Protein AF-A0A2S9FWB2-F1 (afdb_monomer_lite)

Foldseek 3Di:
DDDPDDPDDDDDDPVVVVVVVWVVLLVCCVDPNVVVVVQKDWDWDAQPPPRDIDITIFGWDQDPNDIDTDDDDPSVVRD

pLDDT: mean 80.08, std 9.85, range [42.84, 93.12]

Sequence (79 aa):
MTEHSAAVDVAHPPEAMLRAVNPALRLALKTPLGALLGDFMVVDFTGRKSGKQYSTPVSAHQLDGDLYVVLEAQWKYNF

Secondary structure (DSSP, 8-state):
------SS---PPPHHHHHHHHHHHHHHTTSGGGGGGTTEEEEEEE-TTT--EEEEEEEEEEETTEEEEE---GGGGG-

Structure (mmCIF, N/CA/C/O backbone):
data_AF-A0A2S9FWB2-F1
#
_entry.id   AF-A0A2S9FWB2-F1
#
loop_
_atom_site.group_PDB
_atom_site.id
_atom_site.type_symbol
_atom_site.label_atom_id
_atom_site.label_alt_id
_atom_site.label_comp_id
_atom_site.label_asym_id
_atom_site.label_entity_id
_atom_site.label_seq_id
_atom_site.pdbx_PDB_ins_code
_atom_site.Cartn_x
_atom_site.Cartn_y
_atom_site.Cartn_z
_atom_site.occupancy
_atom_site.B_iso_or_equiv
_atom_site.auth_seq_id
_atom_site.auth_comp_id
_atom_site.auth_asym_id
_atom_site.auth_atom_id
_atom_site.pdbx_PDB_model_num
ATOM 1 N N . MET A 1 1 ? 37.952 -13.316 9.826 1.00 42.84 1 MET A N 1
ATOM 2 C CA . MET A 1 1 ? 36.544 -13.325 9.386 1.00 42.84 1 MET A CA 1
ATOM 3 C C . MET A 1 1 ? 36.340 -12.023 8.630 1.00 42.84 1 MET A C 1
ATOM 5 O O . MET A 1 1 ? 36.356 -10.978 9.258 1.00 42.84 1 MET A O 1
ATOM 9 N N . THR A 1 2 ? 36.389 -12.049 7.298 1.00 46.28 2 THR A N 1
ATOM 10 C CA . THR A 1 2 ? 36.327 -10.836 6.466 1.00 46.28 2 THR A CA 1
ATOM 11 C C . THR A 1 2 ? 34.874 -10.414 6.313 1.00 46.28 2 THR A C 1
ATOM 13 O O . THR A 1 2 ? 34.090 -11.141 5.706 1.00 46.28 2 THR A O 1
ATOM 16 N N . GLU A 1 3 ? 34.515 -9.267 6.883 1.00 57.50 3 GLU A N 1
ATOM 17 C CA . GLU A 1 3 ? 33.188 -8.679 6.720 1.00 57.50 3 GLU A CA 1
ATOM 18 C C . GLU A 1 3 ? 33.064 -8.132 5.294 1.00 57.50 3 GLU A C 1
ATOM 20 O O . GLU A 1 3 ? 33.737 -7.176 4.908 1.00 57.50 3 GLU A O 1
ATOM 25 N N . HIS A 1 4 ? 32.252 -8.790 4.469 1.00 56.97 4 HIS A N 1
ATOM 26 C CA . HIS A 1 4 ? 31.859 -8.253 3.174 1.00 56.97 4 HIS A CA 1
ATOM 27 C C . HIS A 1 4 ? 30.795 -7.181 3.404 1.00 56.97 4 HIS A C 1
ATOM 29 O O . HIS A 1 4 ? 29.623 -7.495 3.595 1.00 56.97 4 HIS A O 1
ATOM 35 N N . SER A 1 5 ? 31.215 -5.915 3.390 1.00 61.72 5 SER A N 1
ATOM 36 C CA . SER A 1 5 ? 30.292 -4.790 3.247 1.00 61.72 5 SER A CA 1
ATOM 37 C C . SER A 1 5 ? 29.593 -4.929 1.893 1.00 61.72 5 SER A C 1
ATOM 39 O O . SER A 1 5 ? 30.263 -5.007 0.859 1.00 61.72 5 SER A O 1
ATOM 41 N N . ALA A 1 6 ? 28.267 -5.060 1.888 1.00 69.44 6 ALA A N 1
ATOM 42 C CA . ALA A 1 6 ? 27.506 -5.195 0.653 1.00 69.44 6 ALA A CA 1
ATOM 43 C C . ALA A 1 6 ? 27.733 -3.959 -0.237 1.00 69.44 6 ALA A C 1
ATOM 45 O O . ALA A 1 6 ? 27.708 -2.829 0.239 1.00 69.44 6 ALA A O 1
ATOM 46 N N . ALA A 1 7 ? 27.939 -4.164 -1.543 1.00 80.62 7 ALA A N 1
ATOM 47 C CA . ALA A 1 7 ? 28.152 -3.074 -2.506 1.00 80.62 7 ALA A CA 1
ATOM 48 C C . ALA A 1 7 ? 26.906 -2.186 -2.721 1.00 80.62 7 ALA A C 1
ATOM 50 O O . ALA A 1 7 ? 26.983 -1.164 -3.399 1.00 80.62 7 ALA A O 1
ATOM 51 N N . VAL A 1 8 ? 25.762 -2.590 -2.165 1.00 72.94 8 VAL A N 1
ATOM 52 C CA . VAL A 1 8 ? 24.485 -1.883 -2.223 1.00 72.94 8 VAL A CA 1
ATOM 53 C C . VAL A 1 8 ? 23.944 -1.796 -0.803 1.00 72.94 8 VAL A C 1
ATOM 55 O O . VAL A 1 8 ? 23.802 -2.823 -0.139 1.00 72.94 8 VAL A O 1
ATOM 58 N N . ASP A 1 9 ? 23.652 -0.575 -0.362 1.00 73.94 9 ASP A N 1
ATOM 59 C CA . ASP A 1 9 ? 23.072 -0.301 0.949 1.00 73.94 9 ASP A CA 1
ATOM 60 C C . ASP A 1 9 ? 21.557 -0.094 0.820 1.00 73.94 9 ASP A C 1
ATOM 62 O O . ASP A 1 9 ? 21.077 0.536 -0.131 1.00 73.94 9 ASP A O 1
ATOM 66 N N . VAL A 1 10 ? 20.790 -0.650 1.756 1.00 67.62 10 VAL A N 1
ATOM 67 C CA . VAL A 1 10 ? 19.326 -0.578 1.717 1.00 67.62 10 VAL A CA 1
ATOM 68 C C . VAL A 1 10 ? 18.891 0.763 2.297 1.00 67.62 10 VAL A C 1
ATOM 70 O O . VAL A 1 10 ? 18.815 0.957 3.508 1.00 67.62 10 VAL A O 1
ATOM 73 N N . ALA A 1 11 ? 18.579 1.710 1.417 1.00 70.12 11 ALA A N 1
ATOM 74 C CA . ALA A 1 11 ? 18.034 2.999 1.817 1.00 70.12 11 ALA A CA 1
ATOM 75 C C . ALA A 1 11 ? 16.515 2.894 2.031 1.00 70.12 11 ALA A C 1
ATOM 77 O O . ALA A 1 11 ? 15.727 3.042 1.094 1.00 70.12 11 ALA A O 1
ATOM 78 N N . HIS A 1 12 ? 16.085 2.661 3.272 1.00 67.31 12 HIS A N 1
ATOM 79 C CA . HIS A 1 12 ? 14.669 2.783 3.614 1.00 67.31 12 HIS A CA 1
ATOM 80 C C . HIS A 1 12 ? 14.261 4.265 3.680 1.00 67.31 12 HIS A C 1
ATOM 82 O O . HIS A 1 12 ? 14.969 5.073 4.291 1.00 67.31 12 HIS A O 1
ATOM 88 N N . PRO A 1 13 ? 13.106 4.649 3.104 1.00 68.44 13 PRO A N 1
ATOM 89 C CA . PRO A 1 13 ? 12.550 5.978 3.311 1.00 68.44 13 PRO A CA 1
ATOM 90 C C . PRO A 1 13 ? 12.377 6.255 4.814 1.00 68.44 13 PRO A C 1
ATOM 92 O O . PRO A 1 13 ? 11.980 5.346 5.550 1.00 68.44 13 PRO A O 1
ATOM 95 N N . PRO A 1 14 ? 12.614 7.491 5.291 1.00 79.69 14 PRO A N 1
ATOM 96 C CA . PRO A 1 14 ? 12.447 7.822 6.701 1.00 79.69 14 PRO A CA 1
ATOM 97 C C . PRO A 1 14 ? 11.051 7.440 7.207 1.00 79.69 14 PRO A C 1
ATOM 99 O O . PRO A 1 14 ? 10.047 7.773 6.573 1.00 79.69 14 PRO A O 1
ATOM 102 N N . GLU A 1 15 ? 10.961 6.799 8.378 1.00 75.50 15 GLU A N 1
ATOM 103 C CA . GLU A 1 15 ? 9.679 6.324 8.925 1.00 75.50 15 GLU A CA 1
ATOM 104 C C . GLU A 1 15 ? 8.616 7.426 9.011 1.00 75.50 15 GLU A C 1
ATOM 106 O O . GLU A 1 15 ? 7.433 7.181 8.778 1.00 75.50 15 GLU A O 1
ATOM 111 N N . ALA A 1 16 ? 9.033 8.654 9.333 1.00 76.31 16 ALA A N 1
ATOM 112 C CA . ALA A 1 16 ? 8.143 9.807 9.411 1.00 76.31 16 ALA A CA 1
ATOM 113 C C . ALA A 1 16 ? 7.468 10.109 8.063 1.00 76.31 16 ALA A C 1
ATOM 115 O O . ALA A 1 16 ? 6.278 10.425 8.032 1.00 76.31 16 ALA A O 1
ATOM 116 N N . MET A 1 17 ? 8.195 9.946 6.953 1.00 77.56 17 MET A N 1
ATOM 117 C CA . MET A 1 17 ? 7.638 10.112 5.613 1.00 77.56 17 MET A CA 1
ATOM 118 C C . MET A 1 17 ? 6.618 9.013 5.313 1.00 77.56 17 MET A C 1
ATOM 120 O O . MET A 1 17 ? 5.507 9.315 4.883 1.00 77.56 17 MET A O 1
ATOM 124 N N . LEU A 1 18 ? 6.933 7.755 5.635 1.00 75.44 18 LEU A N 1
ATOM 125 C CA . LEU A 1 18 ? 6.000 6.636 5.455 1.00 75.44 18 LEU A CA 1
ATOM 126 C C . LEU A 1 18 ? 4.714 6.815 6.279 1.00 75.44 18 LEU A C 1
ATOM 128 O O . LEU A 1 18 ? 3.618 6.543 5.788 1.00 75.44 18 LEU A O 1
ATOM 132 N N . ARG A 1 19 ? 4.814 7.331 7.511 1.00 77.81 19 ARG A N 1
ATOM 133 C CA . ARG A 1 19 ? 3.649 7.616 8.371 1.00 77.81 19 ARG A CA 1
ATOM 134 C C . ARG A 1 19 ? 2.738 8.713 7.822 1.00 77.81 19 ARG A C 1
ATOM 136 O O . ARG A 1 19 ? 1.554 8.692 8.138 1.00 77.81 19 ARG A O 1
ATOM 143 N N . ALA A 1 20 ? 3.258 9.637 7.015 1.00 81.94 20 ALA A N 1
ATOM 144 C CA . ALA A 1 20 ? 2.463 10.674 6.357 1.00 81.94 20 ALA A CA 1
ATOM 145 C C . ALA A 1 20 ? 1.890 10.203 5.009 1.00 81.94 20 ALA A C 1
ATOM 147 O O . ALA A 1 20 ? 0.711 10.416 4.722 1.00 81.94 20 ALA A O 1
ATOM 148 N N . VAL A 1 21 ? 2.705 9.521 4.201 1.00 80.12 21 VAL A N 1
ATOM 149 C CA . VAL A 1 21 ? 2.333 9.067 2.854 1.00 80.12 21 VAL A CA 1
ATOM 150 C C . VAL A 1 21 ? 1.294 7.945 2.909 1.00 80.12 21 VAL A C 1
ATOM 152 O O . VAL A 1 21 ? 0.330 7.978 2.148 1.00 80.12 21 VAL A O 1
ATOM 155 N N . ASN A 1 22 ? 1.418 6.990 3.836 1.00 81.31 22 ASN A N 1
ATOM 156 C CA . ASN A 1 22 ? 0.517 5.834 3.882 1.00 81.31 22 ASN A CA 1
ATOM 157 C C . ASN A 1 22 ? -0.960 6.215 4.128 1.00 81.31 22 ASN A C 1
ATOM 159 O O . ASN A 1 22 ? -1.825 5.732 3.393 1.00 81.31 22 ASN A O 1
ATOM 163 N N . PRO A 1 23 ? -1.301 7.093 5.095 1.00 85.06 23 PRO A N 1
ATOM 164 C CA . PRO A 1 23 ? -2.670 7.586 5.246 1.00 85.06 23 PRO A CA 1
ATOM 165 C C . PRO A 1 23 ? -3.168 8.381 4.034 1.00 85.06 23 PRO A C 1
ATOM 167 O O . PRO A 1 23 ? -4.330 8.232 3.657 1.00 85.06 23 PRO A O 1
ATOM 170 N N . ALA A 1 24 ? -2.302 9.191 3.414 1.00 84.00 24 ALA A N 1
ATOM 171 C CA . ALA A 1 24 ? -2.656 9.987 2.242 1.00 84.00 24 ALA A CA 1
ATOM 172 C C . ALA A 1 24 ? -2.989 9.098 1.036 1.00 84.00 24 ALA A C 1
ATOM 174 O O . ALA A 1 24 ? -4.056 9.254 0.444 1.00 84.00 24 ALA A O 1
ATOM 175 N N . LEU A 1 25 ? -2.142 8.107 0.732 1.00 82.19 25 LEU A N 1
ATOM 176 C CA . LEU A 1 25 ? -2.400 7.110 -0.310 1.00 82.19 25 LEU A CA 1
ATOM 177 C C . LEU A 1 25 ? -3.681 6.329 -0.023 1.00 82.19 25 LEU A C 1
ATOM 179 O O . LEU A 1 25 ? -4.513 6.167 -0.910 1.00 82.19 25 LEU A O 1
ATOM 183 N N . ARG A 1 26 ? -3.897 5.907 1.228 1.00 82.88 26 ARG A N 1
ATOM 184 C CA . ARG A 1 26 ? -5.118 5.191 1.622 1.00 82.88 26 ARG A CA 1
ATOM 185 C C . ARG A 1 26 ? -6.386 6.016 1.393 1.00 82.88 26 ARG A C 1
ATOM 187 O O . ARG A 1 26 ? -7.422 5.438 1.076 1.00 82.88 26 ARG A O 1
ATOM 194 N N . LEU A 1 27 ? -6.335 7.332 1.594 1.00 84.81 27 LEU A N 1
ATOM 195 C CA . LEU A 1 27 ? -7.471 8.214 1.329 1.00 84.81 27 LEU A CA 1
ATOM 196 C C . LEU A 1 27 ? -7.640 8.455 -0.173 1.00 84.81 27 LEU A C 1
ATOM 198 O O . LEU A 1 27 ? -8.742 8.299 -0.687 1.00 84.81 27 LEU A O 1
ATOM 202 N N . ALA A 1 28 ? -6.554 8.777 -0.877 1.00 83.62 28 ALA A N 1
ATOM 203 C CA . ALA A 1 28 ? -6.575 9.068 -2.306 1.00 83.62 28 ALA A CA 1
ATOM 204 C C . ALA A 1 28 ? -7.070 7.871 -3.134 1.00 83.62 28 ALA A C 1
ATOM 206 O O . ALA A 1 28 ? -7.946 8.044 -3.980 1.00 83.62 28 ALA A O 1
ATOM 207 N N . LEU A 1 29 ? -6.603 6.656 -2.824 1.00 82.81 29 LEU A N 1
ATOM 208 C CA . LEU A 1 29 ? -7.011 5.413 -3.494 1.00 82.81 29 LEU A CA 1
ATOM 209 C C . LEU A 1 29 ? -8.492 5.057 -3.289 1.00 82.81 29 LEU A C 1
ATOM 211 O O . LEU A 1 29 ? -9.037 4.258 -4.042 1.00 82.81 29 LEU A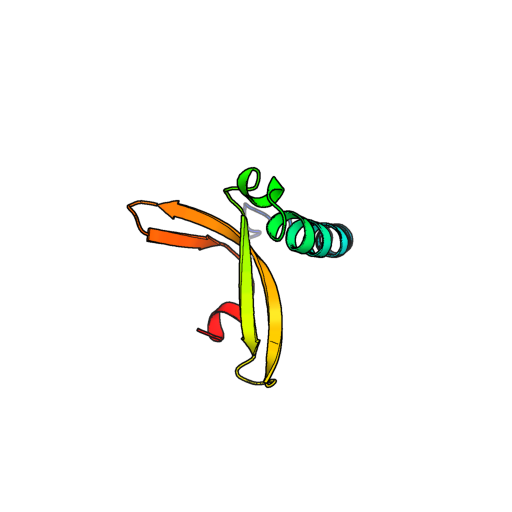 O 1
ATOM 215 N N . LYS A 1 30 ? -9.169 5.658 -2.303 1.00 82.38 30 LYS A N 1
ATOM 216 C CA . LYS A 1 30 ? -10.621 5.506 -2.095 1.00 82.38 30 LYS A CA 1
ATOM 217 C C . LYS A 1 30 ? -11.459 6.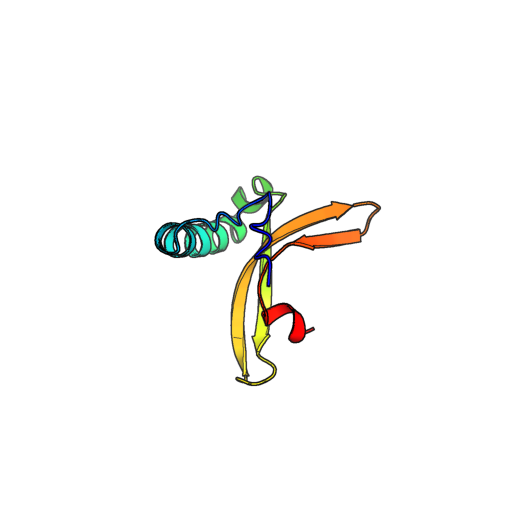509 -2.887 1.00 82.38 30 LYS A C 1
ATOM 219 O O . LYS A 1 30 ? -12.683 6.486 -2.798 1.00 82.38 30 LYS A O 1
ATOM 224 N N . THR A 1 31 ? -10.818 7.409 -3.624 1.00 83.06 31 THR A N 1
ATOM 225 C CA . THR A 1 31 ? -11.472 8.427 -4.454 1.00 83.06 31 THR A CA 1
ATOM 226 C C . THR A 1 31 ? -11.184 8.163 -5.933 1.00 83.06 31 THR A C 1
ATOM 228 O O . THR A 1 31 ? -10.261 7.409 -6.243 1.00 83.06 31 THR A O 1
ATOM 231 N N . PRO A 1 32 ? -11.891 8.818 -6.872 1.00 82.25 32 PRO A N 1
ATOM 232 C CA . PRO A 1 32 ? -11.568 8.722 -8.298 1.00 82.25 32 PRO A CA 1
ATOM 233 C C . PRO A 1 32 ? -10.121 9.116 -8.650 1.00 82.25 32 PRO A C 1
ATOM 235 O O . PRO A 1 32 ? -9.600 8.647 -9.657 1.00 82.25 32 PRO A O 1
ATOM 238 N N . LEU A 1 33 ? -9.436 9.912 -7.811 1.00 76.62 33 LEU A N 1
ATOM 239 C CA . LEU A 1 33 ? -8.007 10.225 -7.978 1.00 76.62 33 LEU A CA 1
ATOM 240 C C . LEU A 1 33 ? -7.111 8.984 -7.862 1.00 76.62 33 LEU A C 1
ATOM 242 O O . LEU A 1 33 ? -6.001 8.989 -8.385 1.00 76.62 33 LEU A O 1
ATOM 246 N N . GLY A 1 34 ? -7.590 7.913 -7.225 1.00 73.12 34 GLY A N 1
ATOM 247 C CA . GLY A 1 34 ? -6.894 6.633 -7.152 1.00 73.12 34 GLY A CA 1
ATOM 248 C C . GLY A 1 34 ? -6.602 6.024 -8.522 1.00 73.12 34 GLY A C 1
ATOM 249 O O . GLY A 1 34 ? -5.571 5.383 -8.679 1.00 73.12 34 GLY A O 1
ATOM 250 N N . ALA A 1 35 ? -7.431 6.302 -9.535 1.00 73.25 35 ALA A N 1
ATOM 251 C CA . ALA A 1 35 ? -7.183 5.852 -10.906 1.00 73.25 35 ALA A CA 1
ATOM 252 C C . ALA A 1 35 ? -5.901 6.454 -11.514 1.00 73.25 35 ALA A C 1
ATOM 254 O O . ALA A 1 35 ? -5.313 5.861 -12.413 1.00 73.25 35 ALA A O 1
ATOM 255 N N . LEU A 1 36 ? -5.450 7.613 -11.018 1.00 78.19 36 LEU A N 1
ATOM 256 C CA . LEU A 1 36 ? -4.201 8.254 -11.447 1.00 78.19 36 LEU A CA 1
ATOM 257 C C . LEU A 1 36 ? -2.970 7.666 -10.748 1.00 78.19 36 LEU A C 1
ATOM 259 O O . LEU A 1 36 ? -1.853 7.833 -11.225 1.00 78.19 36 LEU A O 1
ATOM 263 N N . LEU A 1 37 ? -3.168 6.980 -9.622 1.00 74.88 37 LEU A N 1
ATOM 264 C CA . LEU A 1 37 ? -2.115 6.354 -8.828 1.00 74.88 37 LEU A CA 1
ATOM 265 C C . LEU A 1 37 ? -1.895 4.897 -9.258 1.00 74.88 37 LEU A C 1
ATOM 267 O O . LEU A 1 37 ? -1.573 4.082 -8.407 1.00 74.88 37 LEU A O 1
ATOM 271 N N . GLY A 1 38 ? -2.099 4.575 -10.544 1.00 70.12 38 GLY A N 1
ATOM 272 C CA . GLY A 1 38 ? -2.319 3.224 -11.095 1.00 70.12 38 GLY A CA 1
ATOM 273 C C . GLY A 1 38 ? -1.303 2.127 -10.746 1.00 70.12 38 GLY A C 1
ATOM 274 O O . GLY A 1 38 ? -1.616 0.956 -10.929 1.00 70.12 38 GLY A O 1
ATOM 275 N N . ASP A 1 39 ? -0.147 2.487 -10.190 1.00 83.38 39 ASP A N 1
ATOM 276 C CA . ASP A 1 39 ? 0.854 1.564 -9.647 1.00 83.38 39 ASP A CA 1
ATOM 277 C C . ASP A 1 39 ? 0.686 1.283 -8.143 1.00 83.38 39 ASP A C 1
ATOM 279 O O . ASP A 1 39 ? 1.547 0.657 -7.529 1.00 83.38 39 ASP A O 1
ATOM 283 N N . PHE A 1 40 ? -0.381 1.767 -7.505 1.00 86.00 40 PHE A N 1
ATOM 284 C CA . PHE A 1 40 ? -0.655 1.581 -6.084 1.00 86.00 40 PHE A CA 1
ATOM 285 C C . PHE A 1 40 ? -2.044 0.998 -5.850 1.00 86.00 40 PHE A C 1
ATOM 287 O O . PHE A 1 40 ? -3.025 1.369 -6.492 1.00 86.00 40 PHE A O 1
ATOM 294 N N . MET A 1 41 ? -2.151 0.135 -4.844 1.00 85.75 41 MET A N 1
ATOM 295 C CA . MET A 1 41 ? -3.433 -0.369 -4.355 1.00 85.75 41 MET A CA 1
ATOM 296 C C . MET A 1 41 ? -3.443 -0.468 -2.830 1.00 85.75 41 MET A C 1
ATOM 298 O O . MET A 1 41 ? -2.409 -0.342 -2.176 1.00 85.75 41 MET A O 1
ATOM 302 N N . VAL A 1 42 ? -4.623 -0.698 -2.253 1.00 85.94 42 VAL A N 1
ATOM 303 C CA . VAL A 1 42 ? -4.775 -0.992 -0.823 1.00 85.94 42 VAL A CA 1
ATOM 304 C C . VAL A 1 42 ? -5.058 -2.477 -0.649 1.00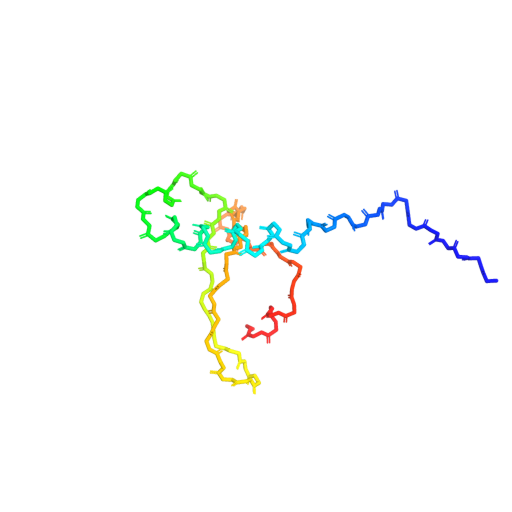 85.94 42 VAL A C 1
ATOM 306 O O . VAL A 1 42 ? -5.975 -3.009 -1.267 1.00 85.94 42 VAL A O 1
ATOM 309 N N . VAL A 1 43 ? -4.291 -3.130 0.224 1.00 86.62 43 VAL A N 1
ATOM 310 C CA . VAL A 1 43 ? -4.544 -4.505 0.663 1.00 86.62 43 VAL A CA 1
ATOM 311 C C . VAL A 1 43 ? -5.157 -4.466 2.054 1.00 86.62 43 VAL A C 1
ATOM 313 O O . VAL A 1 43 ? -4.501 -4.067 3.022 1.00 86.62 43 VAL A O 1
ATOM 316 N N . ASP A 1 44 ? -6.407 -4.903 2.149 1.00 88.88 44 ASP A N 1
ATOM 317 C CA . ASP A 1 44 ? -7.085 -5.136 3.419 1.00 88.88 44 ASP A CA 1
ATOM 318 C C . ASP A 1 44 ? -6.953 -6.614 3.810 1.00 88.88 44 ASP A C 1
ATOM 320 O O . ASP A 1 44 ? -7.225 -7.510 3.012 1.00 88.88 44 ASP A O 1
ATOM 324 N N . PHE A 1 45 ? -6.519 -6.888 5.041 1.00 89.50 45 PHE A N 1
ATOM 325 C CA . PHE A 1 45 ? -6.372 -8.256 5.544 1.00 89.50 45 PHE A CA 1
ATOM 326 C C . PHE A 1 45 ? -6.527 -8.329 7.063 1.00 89.50 45 PHE A C 1
ATOM 328 O O . PHE A 1 45 ? -6.382 -7.340 7.782 1.00 89.50 45 PHE A O 1
ATOM 335 N N . THR A 1 46 ? -6.797 -9.532 7.566 1.00 92.44 46 THR A N 1
ATOM 336 C CA . THR A 1 46 ? -6.846 -9.810 9.006 1.00 92.44 46 THR A CA 1
ATOM 337 C C . THR A 1 46 ? -5.582 -10.549 9.426 1.00 92.44 46 THR A C 1
ATOM 339 O O . THR A 1 46 ? -5.204 -11.545 8.816 1.00 92.44 46 THR A O 1
ATOM 342 N N . GLY A 1 47 ? -4.907 -10.063 10.466 1.00 91.69 47 GLY A N 1
ATOM 343 C CA . GLY A 1 47 ? -3.683 -10.679 10.965 1.00 91.69 47 GLY A CA 1
ATOM 344 C C . GLY A 1 47 ? -3.954 -12.071 11.528 1.00 91.69 47 GLY A C 1
ATOM 345 O O . GLY A 1 47 ? -4.640 -12.195 12.537 1.00 91.69 47 GLY A O 1
ATOM 346 N N . ARG A 1 48 ? -3.355 -13.117 10.953 1.00 91.31 48 ARG A N 1
ATOM 347 C CA . ARG A 1 48 ? -3.607 -14.522 11.328 1.00 91.31 48 ARG A CA 1
ATOM 348 C C . ARG A 1 48 ? -3.352 -14.839 12.805 1.00 91.31 48 ARG A C 1
ATOM 350 O O . ARG A 1 48 ? -3.976 -15.729 13.361 1.00 91.31 48 ARG A O 1
ATOM 357 N N . LYS A 1 49 ? -2.406 -14.127 13.434 1.00 92.12 49 LYS A N 1
ATOM 358 C CA . LYS A 1 49 ? -2.048 -14.311 14.853 1.00 92.12 49 LYS A CA 1
ATOM 359 C C . LYS A 1 49 ? -2.796 -13.359 15.785 1.00 92.12 49 LYS A C 1
ATOM 361 O O . LYS A 1 49 ? -3.094 -13.733 16.909 1.00 92.12 49 LYS A O 1
ATOM 366 N N . SER A 1 50 ? -3.034 -12.122 15.350 1.00 92.00 50 SER A N 1
ATOM 367 C CA . SER A 1 50 ? -3.590 -11.063 16.202 1.00 92.00 50 SER A CA 1
ATOM 368 C C . SER A 1 50 ? -5.097 -10.870 16.044 1.00 92.00 50 SER A C 1
ATOM 370 O O . SER A 1 50 ? -5.701 -10.199 16.872 1.00 92.00 50 SER A O 1
ATOM 372 N N . GLY A 1 51 ? -5.698 -11.365 14.959 1.00 93.12 51 GLY A N 1
ATOM 373 C CA . GLY A 1 51 ? -7.083 -11.078 14.576 1.00 93.12 51 GLY A CA 1
ATOM 374 C C . GLY A 1 51 ? -7.347 -9.613 14.203 1.00 93.12 51 GLY A C 1
ATOM 375 O O . GLY A 1 51 ? -8.479 -9.248 13.900 1.00 93.12 51 GLY A O 1
ATOM 376 N N . LYS A 1 52 ? -6.327 -8.746 14.221 1.00 91.19 52 LYS A N 1
ATOM 377 C CA . LYS A 1 52 ? -6.480 -7.317 13.932 1.00 91.19 52 LYS A CA 1
ATOM 378 C C . LYS A 1 52 ? -6.666 -7.093 12.431 1.00 91.19 52 LYS A C 1
ATOM 380 O O . LYS A 1 52 ? -5.991 -7.731 11.629 1.00 91.19 52 LYS A O 1
ATOM 385 N N . GLN A 1 53 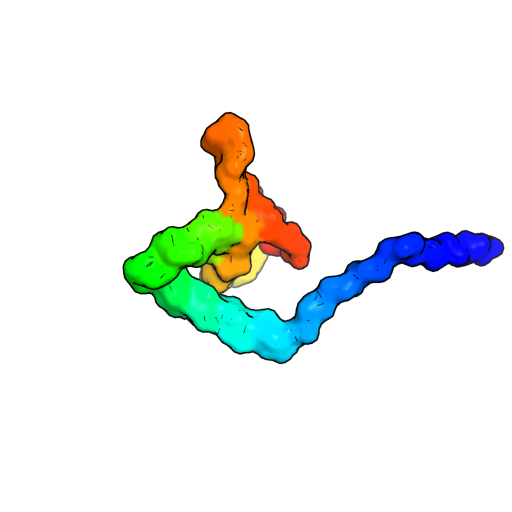? -7.531 -6.151 12.065 1.00 91.75 53 GLN A N 1
ATOM 386 C CA . GLN A 1 53 ? -7.676 -5.698 10.682 1.00 91.75 53 GLN A CA 1
ATOM 387 C C . GLN A 1 53 ? -6.569 -4.703 10.320 1.00 91.75 53 GLN A C 1
ATOM 389 O O . GLN A 1 53 ? -6.276 -3.768 11.075 1.00 91.75 53 GLN A O 1
ATOM 394 N N . TYR A 1 54 ? -5.969 -4.904 9.154 1.00 86.75 54 TYR A N 1
ATOM 395 C CA . TYR A 1 54 ? -4.929 -4.065 8.574 1.00 86.75 54 TYR A CA 1
ATOM 396 C C . TYR A 1 54 ? -5.361 -3.594 7.188 1.00 86.75 54 TYR A C 1
ATOM 398 O O . TYR A 1 54 ? -6.130 -4.267 6.509 1.00 86.75 54 TYR A O 1
ATOM 406 N N . SER A 1 55 ? -4.860 -2.424 6.799 1.00 86.19 55 SER A N 1
ATOM 407 C CA . SER A 1 55 ? -5.168 -1.754 5.538 1.00 86.19 55 SER A CA 1
ATOM 408 C C . SER A 1 55 ? -3.893 -1.061 5.076 1.00 86.19 55 SER A C 1
ATOM 410 O O . SER A 1 55 ? -3.501 -0.042 5.656 1.00 86.19 55 SER A O 1
ATOM 412 N N . THR A 1 56 ? -3.202 -1.661 4.110 1.00 84.62 56 THR A N 1
ATOM 413 C CA . THR A 1 56 ? -1.828 -1.285 3.753 1.00 84.62 56 THR A CA 1
ATOM 414 C C . THR A 1 56 ? -1.757 -0.851 2.290 1.00 84.62 56 THR A C 1
ATOM 416 O O . THR A 1 56 ? -2.114 -1.650 1.423 1.00 84.62 56 THR A O 1
ATOM 419 N N . PRO A 1 57 ? -1.298 0.379 1.989 1.00 85.75 57 PRO A N 1
ATOM 420 C CA . PRO A 1 57 ? -0.982 0.770 0.623 1.00 85.75 57 PRO A CA 1
ATOM 421 C C . PRO A 1 57 ? 0.288 0.050 0.157 1.00 85.75 57 PRO A C 1
ATOM 423 O O . PRO A 1 57 ? 1.264 -0.050 0.902 1.00 85.75 57 PRO A O 1
ATOM 426 N N . VAL A 1 58 ? 0.263 -0.462 -1.066 1.00 85.00 58 VAL A N 1
ATOM 427 C CA . VAL A 1 58 ? 1.341 -1.250 -1.678 1.00 85.00 58 VAL A CA 1
ATOM 428 C C . VAL A 1 58 ? 1.523 -0.826 -3.125 1.00 85.00 58 VAL A C 1
ATOM 430 O O . VAL A 1 58 ? 0.563 -0.347 -3.733 1.00 85.00 58 VAL A O 1
ATOM 433 N N . SER A 1 59 ? 2.721 -1.024 -3.678 1.00 86.38 59 SER A N 1
ATOM 434 C CA . SER A 1 59 ? 2.887 -0.939 -5.124 1.00 86.38 59 SER A CA 1
ATOM 435 C C . SER A 1 59 ? 2.368 -2.215 -5.785 1.00 86.38 59 SER A C 1
ATOM 437 O O . SER A 1 59 ? 2.576 -3.327 -5.287 1.00 86.38 59 SER A O 1
ATOM 439 N N . ALA A 1 60 ? 1.650 -2.036 -6.883 1.00 87.75 60 ALA A N 1
ATOM 440 C CA . ALA A 1 60 ? 0.949 -3.067 -7.617 1.00 87.75 60 ALA A CA 1
ATOM 441 C C . ALA A 1 60 ? 1.250 -2.903 -9.105 1.00 87.75 60 ALA A C 1
ATOM 443 O O . ALA A 1 60 ? 1.024 -1.840 -9.673 1.00 87.75 60 ALA A O 1
ATOM 444 N N . HIS A 1 61 ? 1.756 -3.959 -9.731 1.00 87.25 61 HIS A N 1
ATOM 445 C CA . HIS A 1 61 ? 2.175 -3.939 -11.125 1.00 87.25 61 HIS A CA 1
ATOM 446 C C . HIS A 1 61 ? 1.571 -5.131 -11.856 1.00 87.25 61 HIS A C 1
ATOM 448 O O . HIS A 1 61 ? 1.673 -6.266 -11.391 1.00 87.25 61 HIS A O 1
ATOM 454 N N . GLN A 1 62 ? 0.944 -4.875 -13.002 1.00 87.31 62 GLN A N 1
ATOM 455 C CA . GLN A 1 62 ? 0.517 -5.944 -13.899 1.00 87.31 62 GLN A CA 1
ATOM 456 C C . GLN A 1 62 ? 1.700 -6.367 -14.767 1.00 87.31 62 GLN A C 1
ATOM 458 O O . GLN A 1 62 ? 2.283 -5.538 -15.466 1.00 87.31 62 GLN A O 1
ATOM 463 N N . LEU A 1 63 ? 2.045 -7.650 -14.727 1.00 87.69 63 LEU A N 1
ATOM 464 C CA . LEU A 1 63 ? 3.082 -8.251 -15.557 1.00 87.69 63 LEU A CA 1
ATOM 465 C C . LEU A 1 63 ? 2.539 -9.570 -16.104 1.00 87.69 63 LEU A C 1
ATOM 467 O O . LEU A 1 63 ? 2.042 -10.388 -15.341 1.00 87.69 63 LEU A O 1
ATOM 471 N N . ASP A 1 64 ? 2.583 -9.748 -17.424 1.00 89.62 64 ASP A N 1
ATOM 472 C CA . ASP A 1 64 ? 2.117 -10.965 -18.109 1.00 89.62 64 ASP A CA 1
ATOM 473 C C . ASP A 1 64 ? 0.669 -11.391 -17.774 1.00 89.62 64 ASP A C 1
ATOM 475 O O . ASP A 1 64 ? 0.306 -12.560 -17.869 1.00 89.62 64 ASP A O 1
ATOM 479 N N . GLY A 1 65 ? -0.188 -10.424 -17.420 1.00 87.19 65 GLY A N 1
ATOM 480 C CA . GLY A 1 65 ? -1.587 -10.654 -17.034 1.00 87.19 65 GLY A CA 1
ATOM 481 C C . GLY A 1 65 ? -1.793 -10.965 -15.549 1.00 87.19 65 GLY A C 1
ATOM 482 O O . GLY A 1 65 ? -2.935 -10.968 -15.087 1.00 87.19 65 GLY A O 1
ATOM 483 N N . ASP A 1 66 ? -0.709 -11.137 -14.796 1.00 87.62 66 ASP A N 1
ATOM 484 C CA . ASP A 1 66 ? -0.729 -11.367 -13.360 1.00 87.62 66 ASP A CA 1
ATOM 485 C C . ASP A 1 66 ? -0.483 -10.067 -12.584 1.00 87.62 66 ASP A C 1
ATOM 487 O O . ASP A 1 66 ? 0.268 -9.178 -12.996 1.00 87.62 66 ASP A O 1
ATOM 491 N N . LEU A 1 67 ? -1.137 -9.950 -11.427 1.00 87.19 67 LEU A N 1
ATOM 492 C CA . LEU A 1 67 ? -0.976 -8.813 -10.528 1.00 87.19 67 LEU A CA 1
ATOM 493 C C . LEU A 1 67 ? 0.111 -9.109 -9.495 1.00 87.19 67 LEU A C 1
ATOM 495 O O . LEU A 1 67 ? -0.077 -9.925 -8.590 1.00 87.19 67 LEU A O 1
ATOM 499 N N . TYR A 1 68 ? 1.220 -8.387 -9.590 1.00 87.19 68 TYR A N 1
ATOM 500 C CA . TYR A 1 68 ? 2.324 -8.466 -8.647 1.00 87.19 68 TYR A CA 1
ATOM 501 C C . TYR A 1 68 ? 2.250 -7.337 -7.637 1.00 87.19 68 TYR A C 1
ATOM 503 O O . TYR A 1 68 ? 2.096 -6.170 -7.987 1.00 87.19 68 TYR A O 1
ATOM 511 N N . VAL A 1 69 ? 2.422 -7.690 -6.368 1.00 86.75 69 VAL A N 1
ATOM 512 C CA . VAL A 1 69 ? 2.481 -6.734 -5.267 1.00 86.75 69 VAL A CA 1
ATOM 513 C C . VAL A 1 69 ? 3.876 -6.781 -4.676 1.00 86.75 69 VAL A C 1
ATOM 515 O O . VAL A 1 69 ? 4.324 -7.835 -4.220 1.00 86.75 69 VAL A O 1
ATOM 518 N N . VAL A 1 70 ? 4.568 -5.645 -4.674 1.00 78.88 70 VAL A N 1
ATOM 519 C CA . VAL A 1 70 ? 5.942 -5.562 -4.174 1.00 78.88 70 VAL A CA 1
ATOM 520 C C . VAL A 1 70 ? 5.948 -4.832 -2.844 1.00 78.88 70 VAL A C 1
ATOM 522 O O . VAL A 1 70 ? 5.442 -3.721 -2.711 1.00 78.88 70 VAL A O 1
ATOM 525 N N . LEU A 1 71 ? 6.519 -5.479 -1.832 1.00 73.75 71 LEU A N 1
ATOM 526 C CA . LEU A 1 71 ? 6.716 -4.883 -0.520 1.00 73.75 71 LEU A CA 1
ATOM 527 C C . LEU A 1 71 ? 7.742 -5.654 0.308 1.00 73.75 71 LEU A C 1
ATOM 529 O O . LEU A 1 71 ? 7.869 -6.877 0.224 1.00 73.75 71 LEU A O 1
ATOM 533 N N . GLU A 1 72 ? 8.403 -4.934 1.200 1.00 65.44 72 GLU A N 1
ATOM 534 C CA . GLU A 1 72 ? 9.323 -5.503 2.174 1.00 65.44 72 GLU A CA 1
ATOM 535 C C . GLU A 1 72 ? 8.660 -5.529 3.558 1.00 65.44 72 GLU A C 1
ATOM 537 O O . GLU A 1 72 ? 8.921 -4.700 4.424 1.00 65.44 72 GLU A O 1
ATOM 542 N N . ALA A 1 73 ? 7.715 -6.449 3.771 1.00 71.50 73 ALA A N 1
ATOM 543 C CA . ALA A 1 73 ? 7.057 -6.586 5.070 1.00 71.50 73 ALA A CA 1
ATOM 544 C C . ALA A 1 73 ? 6.623 -8.022 5.378 1.00 71.50 73 ALA A C 1
ATOM 546 O O . ALA A 1 73 ? 6.191 -8.791 4.517 1.00 71.50 73 ALA A O 1
ATOM 547 N N . GLN A 1 74 ? 6.687 -8.376 6.663 1.00 79.19 74 GLN A N 1
ATOM 548 C CA . GLN A 1 74 ? 6.364 -9.716 7.159 1.00 79.19 74 GLN A CA 1
ATOM 549 C C . GLN A 1 74 ? 4.874 -10.080 7.059 1.00 79.19 74 GLN A C 1
ATOM 551 O O . GLN A 1 74 ? 4.518 -11.240 7.259 1.00 79.19 74 GLN A O 1
ATOM 556 N N . TRP A 1 75 ? 3.977 -9.139 6.746 1.00 78.00 75 TRP A N 1
ATOM 557 C CA . TRP A 1 75 ? 2.550 -9.451 6.651 1.00 78.0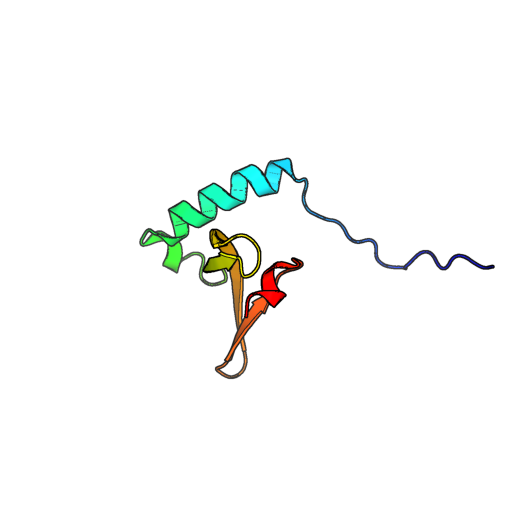0 75 TRP A CA 1
ATOM 558 C C . TRP A 1 75 ? 2.200 -10.368 5.479 1.00 78.00 75 TRP A C 1
ATOM 560 O O . TRP A 1 75 ? 1.119 -10.950 5.504 1.00 78.00 75 TRP A O 1
ATOM 570 N N . LYS A 1 76 ? 3.097 -10.568 4.502 1.00 79.88 76 LYS A N 1
ATOM 571 C CA . LYS A 1 76 ? 2.880 -11.528 3.407 1.00 79.88 76 LYS A CA 1
ATOM 572 C C . LYS A 1 76 ? 2.513 -12.933 3.897 1.00 79.88 76 LYS A C 1
ATOM 574 O O . LYS A 1 76 ? 1.745 -13.613 3.246 1.00 79.88 76 LYS A O 1
ATOM 579 N N . TYR A 1 77 ? 2.972 -13.325 5.090 1.00 84.06 77 TYR A N 1
ATOM 580 C CA . TYR A 1 77 ? 2.640 -14.615 5.706 1.00 84.06 77 TYR A CA 1
ATOM 581 C C . TYR A 1 77 ? 1.182 -14.742 6.194 1.00 84.06 77 TYR A C 1
ATOM 583 O O . TYR A 1 77 ? 0.857 -15.726 6.861 1.00 84.06 77 TYR A O 1
ATOM 591 N N . ASN A 1 78 ? 0.333 -13.731 5.982 1.00 83.38 78 ASN A N 1
ATOM 592 C CA . ASN A 1 78 ? -1.105 -13.820 6.253 1.00 83.38 78 ASN A CA 1
ATOM 593 C C . ASN A 1 78 ? -1.893 -14.476 5.111 1.00 83.38 78 ASN A C 1
ATOM 595 O O . ASN A 1 78 ? -3.032 -14.865 5.354 1.00 83.38 78 ASN A O 1
ATOM 599 N N . PHE A 1 79 ? -1.293 -14.587 3.924 1.00 79.94 79 PHE A N 1
ATOM 600 C CA . PHE A 1 79 ? -1.823 -15.283 2.753 1.00 79.94 79 PHE A CA 1
ATOM 601 C C . PHE A 1 79 ? -1.101 -16.626 2.60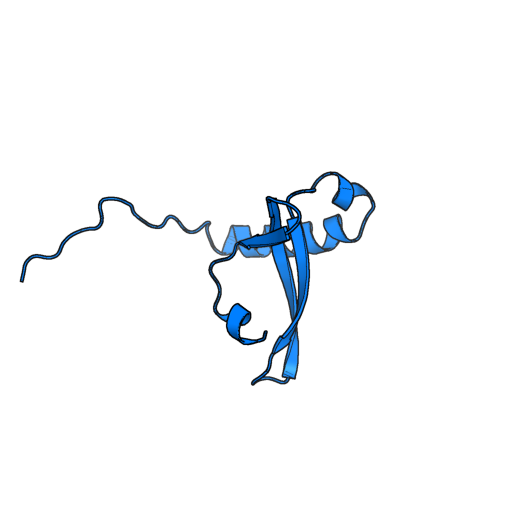0 1.00 79.94 79 PHE A C 1
ATOM 603 O O . PHE A 1 79 ? -1.765 -17.589 2.167 1.00 79.94 79 PHE A O 1
#

Radius of gyration: 15.95 Å; chains: 1; bounding box: 48×26×34 Å